Protein AF-A0A2W6A2C9-F1 (afdb_monomer_lite)

Secondary structure (DSSP, 8-state):
--------------HHHHHHS-TTS-EEEEE---GGGGSHHHHHHHHH-TTEEEEEPPTT-GGG-HHHHHHHHHIIIIITT---SSHHHHHHHHHHHHHHHHHS-------S-HHHHHHHHTT-

Foldseek 3Di:
DDDDDDDPPPPPDPPVVCVVDPVVAAAEAEDEPDVVCVDPVNVVVCVVPVSYHYHYDDPPVVVPDVVVVVVVCCCVPFVVPDDDPDPVRVVVSVVVVVVVCVVPPDDDDDPDDPVRVVCVVPPD

Sequence (124 aa):
MHATASASGVSKVPQGRDRATPKHLNIHGVAGNCATHKKQEVKDWLAKHPRFHLHFIPTSSSWLTLVERWFGAIAAERIRRGVFKNMNELERAIYAYIEHNEAYPKPFVRTKSANGIILKSCGT

Structure (mmCIF, N/CA/C/O backbone):
data_AF-A0A2W6A2C9-F1
#
_entry.id   AF-A0A2W6A2C9-F1
#
loop_
_atom_site.group_PDB
_atom_site.id
_atom_site.type_symbol
_atom_site.label_atom_id
_atom_site.label_alt_id
_atom_site.label_comp_id
_atom_site.label_asym_id
_atom_site.label_entity_id
_atom_site.label_seq_id
_atom_site.pdbx_PDB_ins_code
_atom_site.Cartn_x
_atom_site.Cartn_y
_atom_site.Cartn_z
_atom_site.occupancy
_atom_site.B_iso_or_equiv
_atom_site.auth_seq_id
_atom_site.auth_comp_id
_atom_site.auth_asym_id
_atom_site.auth_atom_id
_atom_site.pdbx_PDB_model_num
ATOM 1 N N . MET A 1 1 ? 11.003 33.753 2.284 1.00 31.42 1 MET A N 1
ATOM 2 C CA . MET A 1 1 ? 9.746 33.281 1.666 1.00 31.42 1 MET A CA 1
ATOM 3 C C . MET A 1 1 ? 9.452 31.900 2.230 1.00 31.42 1 MET A C 1
ATOM 5 O O . MET A 1 1 ? 10.162 30.957 1.917 1.00 31.42 1 MET A O 1
ATOM 9 N N . HIS A 1 2 ? 8.515 31.824 3.175 1.00 21.38 2 HIS A N 1
ATOM 10 C CA . HIS A 1 2 ? 8.092 30.584 3.826 1.00 21.38 2 HIS A CA 1
ATOM 11 C C . HIS A 1 2 ? 7.170 29.813 2.876 1.00 21.38 2 HIS A C 1
ATOM 13 O O . HIS A 1 2 ? 6.124 30.333 2.502 1.00 21.38 2 HIS A O 1
ATOM 19 N N . ALA A 1 3 ? 7.536 28.587 2.507 1.00 21.09 3 ALA A N 1
ATOM 20 C CA . ALA A 1 3 ? 6.625 27.654 1.855 1.00 21.09 3 ALA A CA 1
ATOM 21 C C . ALA A 1 3 ? 6.142 26.644 2.902 1.00 21.09 3 ALA A C 1
ATOM 23 O O . ALA A 1 3 ? 6.859 25.724 3.294 1.00 21.09 3 ALA A O 1
ATOM 24 N N . THR A 1 4 ? 4.930 26.863 3.398 1.00 24.00 4 THR A N 1
ATOM 25 C CA . THR A 1 4 ? 4.162 25.921 4.210 1.0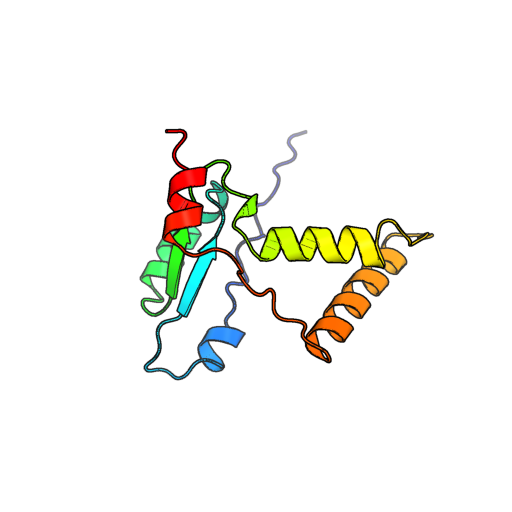0 24.00 4 THR A CA 1
ATOM 26 C C . THR A 1 4 ? 3.628 24.811 3.304 1.00 24.00 4 THR A C 1
ATOM 28 O O . THR A 1 4 ? 2.786 25.043 2.441 1.00 24.00 4 THR A O 1
ATOM 31 N N . ALA A 1 5 ? 4.113 23.583 3.486 1.00 26.69 5 ALA A N 1
ATOM 32 C CA . ALA A 1 5 ? 3.526 22.415 2.840 1.00 26.69 5 ALA A CA 1
ATOM 33 C C . ALA A 1 5 ? 2.200 22.062 3.540 1.00 26.69 5 ALA A C 1
ATOM 35 O O . ALA A 1 5 ? 2.187 21.600 4.681 1.00 26.69 5 ALA A O 1
ATOM 36 N N . SER A 1 6 ? 1.082 22.316 2.857 1.00 24.34 6 SER A N 1
ATOM 37 C CA . SER A 1 6 ? -0.269 21.952 3.291 1.00 24.34 6 SER A CA 1
ATOM 38 C C . SER A 1 6 ? -0.448 20.429 3.285 1.00 24.34 6 SER A C 1
ATOM 40 O O . SER A 1 6 ? -0.258 19.761 2.269 1.00 24.34 6 SER A O 1
ATOM 42 N N . ALA A 1 7 ? -0.811 19.872 4.440 1.00 29.86 7 ALA A N 1
ATOM 43 C CA . ALA A 1 7 ? -1.116 18.461 4.629 1.00 29.86 7 ALA A CA 1
ATOM 44 C C . ALA A 1 7 ? -2.561 18.154 4.186 1.00 29.86 7 ALA A C 1
ATOM 46 O O . ALA A 1 7 ? -3.464 18.082 5.011 1.00 29.86 7 ALA A O 1
ATOM 47 N N . SER A 1 8 ? -2.793 17.941 2.889 1.00 27.52 8 SER A N 1
ATOM 48 C CA . SER A 1 8 ? -4.118 17.597 2.331 1.00 27.52 8 SER A CA 1
ATOM 49 C C . SER A 1 8 ? -4.304 16.105 1.987 1.00 27.52 8 SER A C 1
ATOM 51 O O . SER A 1 8 ? -5.229 15.731 1.273 1.00 27.52 8 SER A O 1
ATOM 53 N N . GLY A 1 9 ? -3.462 15.211 2.516 1.00 29.25 9 GLY A N 1
ATOM 54 C CA . GLY A 1 9 ? -3.439 13.792 2.119 1.00 29.25 9 GLY A CA 1
ATOM 55 C C . GLY A 1 9 ? -4.374 12.817 2.857 1.00 29.25 9 GLY A C 1
ATOM 56 O O . GLY A 1 9 ? -4.377 11.640 2.514 1.00 29.25 9 GLY A O 1
ATOM 57 N N . VAL A 1 10 ? -5.150 13.230 3.868 1.00 35.06 10 VAL A N 1
ATOM 58 C CA . VAL A 1 10 ? -5.872 12.284 4.768 1.00 35.06 10 VAL A CA 1
ATOM 59 C C . VAL A 1 10 ? -7.351 12.058 4.377 1.00 35.06 10 VAL A C 1
ATOM 61 O O . VAL A 1 10 ? -8.121 11.475 5.129 1.00 35.06 10 VAL A O 1
ATOM 64 N N . SER A 1 11 ? -7.800 12.482 3.189 1.00 30.69 11 SER A N 1
ATOM 65 C CA . SER A 1 11 ? -9.248 12.546 2.884 1.00 30.69 11 SER A CA 1
ATOM 66 C C . SER A 1 11 ? -9.890 11.292 2.252 1.00 30.69 11 SER A C 1
ATOM 68 O O . SER A 1 11 ? -11.083 11.301 1.964 1.00 30.69 11 SER A O 1
ATOM 70 N N . LYS A 1 12 ? -9.185 10.171 2.050 1.00 40.88 12 LYS A N 1
ATOM 71 C CA . LYS A 1 12 ? -9.817 8.956 1.484 1.00 40.88 12 LYS A CA 1
ATOM 72 C C . LYS A 1 12 ? -9.454 7.686 2.246 1.00 40.88 12 LYS A C 1
ATOM 74 O O . LYS A 1 12 ? -8.699 6.843 1.776 1.00 40.88 12 LYS A O 1
ATOM 79 N N . VAL A 1 13 ? -10.047 7.525 3.425 1.00 47.88 13 VAL A N 1
ATOM 80 C CA . VAL A 1 13 ? -10.225 6.196 4.031 1.00 47.88 13 VAL A CA 1
ATOM 81 C C . VAL A 1 13 ? -11.195 5.395 3.135 1.00 47.88 13 VAL A C 1
ATOM 83 O O . VAL A 1 13 ? -12.098 6.013 2.565 1.00 47.88 13 VAL A O 1
ATOM 86 N N . PRO A 1 14 ? -11.030 4.073 2.905 1.00 53.97 14 PRO A N 1
ATOM 87 C CA . PRO A 1 14 ? -11.712 3.381 1.808 1.00 53.97 14 PRO A CA 1
ATOM 88 C C . PRO A 1 14 ? -13.199 3.139 2.111 1.00 53.97 14 PRO A C 1
ATOM 90 O O . PRO A 1 14 ? -13.608 2.042 2.485 1.00 53.97 14 PRO A O 1
ATOM 93 N N . GLN A 1 15 ? -14.020 4.161 1.880 1.00 51.47 15 GLN A N 1
ATOM 94 C CA . GLN A 1 15 ? -15.485 4.134 1.980 1.00 51.47 15 GLN A CA 1
ATOM 9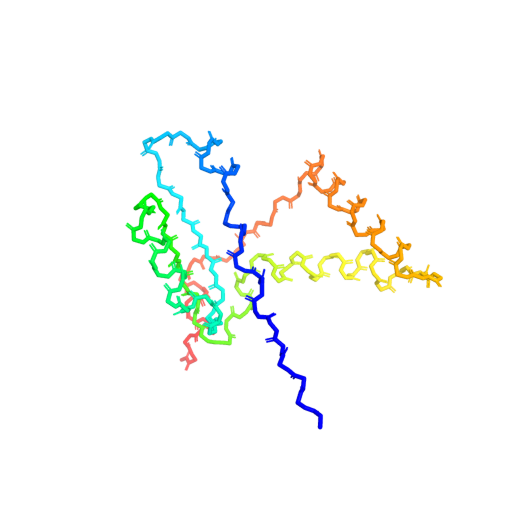5 C C . GLN A 1 15 ? -16.105 3.017 1.118 1.00 51.47 15 GLN A C 1
ATOM 97 O O . GLN A 1 15 ? -17.131 2.443 1.477 1.00 51.47 15 GLN A O 1
ATOM 102 N N . GLY A 1 16 ? -15.456 2.660 0.003 1.00 60.59 16 GLY A N 1
ATOM 103 C CA . GLY A 1 16 ? -15.880 1.558 -0.863 1.00 60.59 16 GLY A CA 1
ATOM 104 C C . GLY A 1 16 ? -15.796 0.179 -0.198 1.00 60.59 16 GLY A C 1
ATOM 105 O O . GLY A 1 16 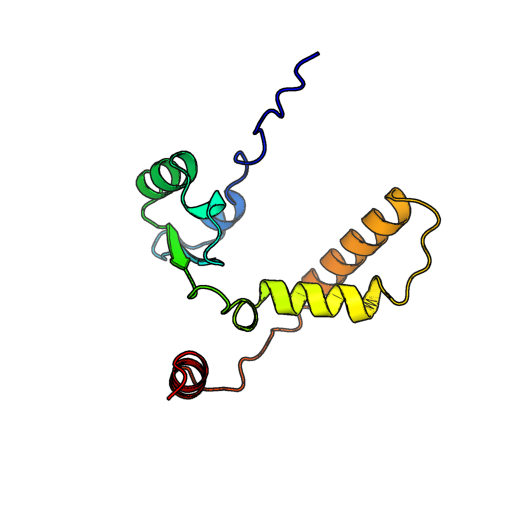? -16.666 -0.657 -0.427 1.00 60.59 16 GLY A O 1
ATOM 106 N N . ARG A 1 17 ? -14.806 -0.058 0.678 1.00 66.94 17 ARG A N 1
ATOM 107 C CA . ARG A 1 17 ? -14.644 -1.361 1.351 1.00 66.94 17 ARG A CA 1
ATOM 108 C C . ARG A 1 17 ? -15.645 -1.584 2.476 1.00 66.94 17 ARG A C 1
ATOM 110 O O . ARG A 1 17 ? -16.061 -2.720 2.682 1.00 66.94 17 ARG A O 1
ATOM 117 N N . ASP A 1 18 ? -16.063 -0.523 3.161 1.00 76.44 18 ASP A N 1
ATOM 118 C CA . ASP A 1 18 ? -17.094 -0.620 4.200 1.00 76.44 18 ASP A CA 1
ATOM 119 C C . ASP A 1 18 ? -18.432 -1.104 3.620 1.00 76.44 18 ASP A C 1
ATOM 121 O O . ASP A 1 18 ? -19.078 -1.989 4.179 1.00 76.44 18 ASP A O 1
ATOM 125 N N . ARG A 1 19 ? -18.804 -0.580 2.442 1.00 80.19 19 ARG A N 1
ATOM 126 C CA . ARG A 1 19 ? -20.030 -0.964 1.723 1.00 80.19 19 ARG A CA 1
ATOM 127 C C . ARG A 1 19 ? -19.967 -2.375 1.141 1.00 80.19 19 ARG A C 1
ATOM 129 O O . ARG A 1 19 ? -20.982 -3.061 1.124 1.00 80.19 19 ARG A O 1
ATOM 136 N N . ALA A 1 20 ? -18.793 -2.799 0.673 1.00 82.75 20 ALA A N 1
ATOM 137 C CA . ALA A 1 20 ? -18.587 -4.126 0.095 1.00 82.75 20 ALA A CA 1
ATOM 138 C C . ALA A 1 20 ? -18.464 -5.244 1.151 1.00 82.75 20 ALA A C 1
ATOM 140 O O . ALA A 1 20 ? -18.559 -6.419 0.807 1.00 82.75 20 ALA A O 1
ATOM 141 N N . THR A 1 21 ? -18.256 -4.900 2.428 1.00 85.44 21 THR A N 1
ATOM 142 C CA . THR A 1 21 ? -18.098 -5.879 3.513 1.00 85.44 21 THR A CA 1
ATOM 143 C C . THR A 1 21 ? -19.420 -6.059 4.269 1.00 85.44 21 THR A C 1
ATOM 145 O O . THR A 1 21 ? -19.930 -5.074 4.816 1.00 85.44 21 THR A O 1
ATOM 148 N N . PRO A 1 22 ? -19.961 -7.291 4.391 1.00 91.88 22 PRO A N 1
ATOM 149 C CA . PRO A 1 22 ? -21.166 -7.564 5.175 1.00 91.88 22 PRO A CA 1
ATOM 150 C C . PRO A 1 22 ? -21.147 -6.886 6.551 1.00 91.88 22 PRO A C 1
ATOM 152 O O . PRO A 1 22 ? -20.150 -6.968 7.266 1.00 91.88 22 PRO A O 1
ATOM 155 N N . LYS A 1 23 ? -22.248 -6.221 6.936 1.00 88.75 23 LYS A N 1
ATOM 156 C CA . LYS A 1 23 ? -22.302 -5.332 8.119 1.00 88.75 23 LYS A CA 1
ATOM 157 C C . LYS A 1 23 ? -21.915 -5.996 9.445 1.00 88.75 23 LYS A C 1
ATOM 159 O O . LYS A 1 23 ? -21.454 -5.308 10.346 1.00 88.75 23 LYS A O 1
ATOM 164 N N . HIS A 1 24 ? -22.097 -7.310 9.553 1.00 89.38 24 HIS A N 1
ATOM 165 C CA . HIS A 1 24 ? -21.766 -8.090 10.745 1.00 89.38 24 HIS A CA 1
ATOM 166 C C . HIS A 1 24 ? -20.272 -8.447 10.853 1.00 89.38 24 HIS A C 1
ATOM 168 O O . HIS A 1 24 ? -19.852 -8.977 11.875 1.00 89.38 24 HIS A O 1
ATOM 174 N N . LEU A 1 25 ? -19.471 -8.187 9.812 1.00 91.44 25 LEU A N 1
ATOM 175 C CA . LEU A 1 25 ? -18.036 -8.457 9.808 1.00 91.44 25 LEU A CA 1
ATOM 176 C C . LEU A 1 25 ? -17.231 -7.205 10.160 1.00 91.44 25 LEU A C 1
ATOM 178 O O . LEU A 1 25 ? -17.542 -6.088 9.721 1.00 91.44 25 LEU A O 1
ATOM 182 N N . ASN A 1 26 ? -16.150 -7.445 10.899 1.00 91.75 26 ASN A N 1
ATOM 183 C CA . ASN A 1 26 ? -15.107 -6.472 11.184 1.00 91.75 26 ASN A CA 1
ATOM 184 C C . ASN A 1 26 ? -14.087 -6.417 10.040 1.00 91.75 26 ASN A C 1
ATOM 186 O O . ASN A 1 26 ? -13.795 -7.419 9.385 1.00 91.75 26 ASN A O 1
ATOM 190 N N . ILE A 1 27 ? -13.516 -5.237 9.823 1.00 91.38 27 ILE A N 1
ATOM 191 C CA . ILE A 1 27 ? -12.499 -4.961 8.812 1.00 91.38 27 ILE A CA 1
ATOM 192 C C . ILE A 1 27 ? -11.164 -4.769 9.527 1.00 91.38 27 ILE A C 1
ATOM 194 O O . ILE A 1 27 ? -10.960 -3.799 10.255 1.00 91.38 27 ILE A O 1
ATOM 198 N N . HIS A 1 28 ? -10.230 -5.687 9.291 1.00 90.00 28 HIS A N 1
ATOM 199 C CA . HIS A 1 28 ? -8.895 -5.641 9.879 1.00 90.00 28 HIS A CA 1
ATOM 200 C C . HIS A 1 28 ? -7.866 -5.187 8.841 1.00 90.00 28 HIS A C 1
ATOM 202 O O . HIS A 1 28 ? -7.625 -5.868 7.844 1.00 90.00 28 HIS A O 1
ATOM 208 N N . GLY A 1 29 ? -7.249 -4.031 9.078 1.00 87.31 29 GLY A N 1
ATOM 209 C CA . GLY A 1 29 ? -6.105 -3.543 8.315 1.00 87.31 29 GLY A CA 1
ATOM 210 C C . GLY A 1 29 ? -4.799 -3.893 9.021 1.00 87.31 29 GLY A C 1
ATOM 211 O O . GLY A 1 29 ? -4.709 -3.785 10.239 1.00 87.31 29 GLY A O 1
ATOM 212 N N . VAL A 1 30 ? -3.771 -4.272 8.263 1.00 83.56 30 VAL A N 1
ATOM 213 C CA . VAL A 1 30 ? -2.397 -4.399 8.767 1.00 83.56 30 VAL A CA 1
ATOM 214 C C . VAL A 1 30 ? -1.556 -3.305 8.122 1.00 83.56 30 VAL A C 1
ATOM 216 O O . VAL A 1 30 ? -1.541 -3.188 6.897 1.00 83.56 30 VAL A O 1
ATOM 219 N N . ALA A 1 31 ? -0.871 -2.501 8.930 1.00 82.06 31 ALA A N 1
ATOM 220 C CA . ALA A 1 31 ? -0.087 -1.362 8.468 1.00 82.06 31 ALA A CA 1
ATOM 221 C C . ALA A 1 31 ? 1.310 -1.323 9.096 1.00 82.06 31 ALA A C 1
ATOM 223 O O . ALA A 1 31 ? 1.545 -1.820 10.197 1.00 82.06 31 ALA A O 1
ATOM 224 N N . GLY A 1 32 ? 2.246 -0.685 8.393 1.00 81.19 32 GLY A N 1
ATOM 225 C CA . GLY A 1 32 ? 3.565 -0.371 8.935 1.00 81.19 32 GLY A CA 1
ATOM 226 C C . GLY A 1 32 ? 3.485 0.595 10.120 1.00 81.19 32 GLY A C 1
ATOM 227 O O . GLY A 1 32 ? 2.570 1.420 10.205 1.00 81.19 32 GLY A O 1
ATOM 228 N N . ASN A 1 33 ? 4.475 0.533 11.011 1.00 80.06 33 ASN A N 1
ATOM 229 C CA . ASN A 1 33 ? 4.620 1.434 12.158 1.00 80.06 33 ASN A CA 1
ATOM 230 C C . ASN A 1 33 ? 5.122 2.836 11.742 1.00 80.06 33 ASN A C 1
ATOM 232 O O . ASN A 1 33 ? 6.153 3.307 12.214 1.00 80.06 33 ASN A O 1
ATOM 236 N N . CYS A 1 34 ? 4.416 3.491 10.816 1.00 78.31 34 CYS A N 1
ATOM 237 C CA . CYS A 1 34 ? 4.718 4.846 10.357 1.00 78.31 34 CYS A CA 1
ATOM 238 C C . CYS A 1 34 ? 3.965 5.885 11.200 1.00 78.31 34 CYS A C 1
ATOM 240 O O . CYS A 1 34 ? 2.785 5.706 11.511 1.00 78.31 34 CYS A O 1
ATOM 242 N N . ALA A 1 35 ? 4.622 7.002 11.532 1.00 78.44 35 ALA A N 1
ATOM 243 C CA . ALA A 1 35 ? 4.031 8.083 12.324 1.00 78.44 35 ALA A CA 1
ATOM 244 C C . ALA A 1 35 ? 2.756 8.670 11.689 1.00 78.44 35 ALA A C 1
ATOM 246 O O . ALA A 1 35 ? 1.847 9.096 12.399 1.00 78.44 35 ALA A O 1
ATOM 247 N N . THR A 1 36 ? 2.647 8.635 10.357 1.00 80.00 36 THR A N 1
ATOM 248 C CA . THR A 1 36 ? 1.463 9.099 9.618 1.00 80.00 36 THR A CA 1
ATOM 249 C C . THR A 1 36 ? 0.196 8.327 9.978 1.00 80.00 36 THR A C 1
ATOM 251 O O . THR A 1 36 ? -0.881 8.915 9.993 1.00 80.00 36 THR A O 1
ATOM 254 N N . HIS A 1 37 ? 0.310 7.047 10.341 1.00 79.31 37 HIS A N 1
ATOM 255 C CA . HIS A 1 37 ? -0.829 6.219 10.741 1.00 79.31 37 HIS A CA 1
ATOM 256 C C . HIS A 1 37 ? -1.284 6.458 12.188 1.00 79.31 37 HIS A C 1
ATOM 258 O O . HIS A 1 37 ? -2.308 5.924 12.605 1.00 79.31 37 HIS A O 1
ATOM 264 N N . LYS A 1 38 ? -0.522 7.230 12.972 1.00 80.69 38 LYS A N 1
ATOM 265 C CA . LYS A 1 38 ? -0.799 7.506 14.391 1.00 80.69 38 LYS A CA 1
ATOM 266 C C . LYS A 1 38 ? -1.259 8.937 14.648 1.00 80.69 38 LYS A C 1
ATOM 268 O O . LYS A 1 38 ? -1.414 9.322 15.810 1.00 80.69 38 LYS A O 1
ATOM 273 N N . LYS A 1 39 ? -1.446 9.727 13.589 1.00 88.44 39 LYS A N 1
ATOM 274 C CA . LYS A 1 39 ? -1.939 11.097 13.705 1.00 88.44 39 LYS A CA 1
ATOM 275 C C . LYS A 1 39 ? -3.352 11.127 14.288 1.00 88.44 39 LYS A C 1
ATOM 277 O O . LYS A 1 39 ? -4.094 10.146 14.188 1.00 88.44 39 LYS A O 1
ATOM 282 N N . GLN A 1 40 ? -3.707 12.248 14.907 1.00 88.50 40 GLN A N 1
ATOM 283 C CA . GLN A 1 40 ? -4.973 12.382 15.620 1.00 88.50 40 GLN A CA 1
ATOM 284 C C . GLN A 1 40 ? -6.172 12.192 14.688 1.00 88.50 40 GLN A C 1
ATOM 286 O O . GLN A 1 40 ? -7.114 11.501 15.054 1.00 88.50 40 GLN A O 1
ATOM 291 N N . GLU A 1 41 ? -6.083 12.661 13.444 1.00 89.50 41 GLU A N 1
ATOM 292 C CA . GLU A 1 41 ? -7.152 12.517 12.455 1.00 89.50 41 GLU A CA 1
ATOM 293 C C . GLU A 1 41 ? -7.473 11.042 12.165 1.00 89.50 41 GLU A C 1
ATOM 295 O O . GLU A 1 41 ? -8.633 10.674 11.983 1.00 89.50 41 GLU A O 1
ATOM 300 N N . VAL A 1 42 ? -6.453 10.173 12.166 1.00 87.06 42 VAL A N 1
ATOM 301 C CA . VAL A 1 42 ? -6.631 8.725 11.977 1.00 87.06 42 VAL A CA 1
ATOM 302 C C . VAL A 1 42 ? -7.296 8.102 13.203 1.00 87.06 42 VAL A C 1
ATOM 304 O O . VAL A 1 42 ? -8.200 7.279 13.059 1.00 87.06 42 VAL A O 1
ATOM 307 N N . LYS A 1 43 ? -6.883 8.507 14.410 1.00 87.94 43 LYS A N 1
ATOM 308 C CA . LYS A 1 43 ? -7.482 8.029 15.666 1.00 87.94 43 LYS A CA 1
ATOM 309 C C . LYS A 1 43 ? -8.952 8.432 15.772 1.00 87.94 43 LYS A C 1
ATOM 311 O O . LYS A 1 43 ? -9.791 7.583 16.059 1.00 87.94 43 LYS A O 1
ATOM 316 N N . ASP A 1 44 ? -9.261 9.691 15.478 1.00 92.31 44 ASP A N 1
ATOM 317 C CA . ASP A 1 44 ? -10.623 10.226 15.509 1.00 92.31 44 ASP A CA 1
ATOM 318 C C . ASP A 1 44 ? -11.515 9.530 14.479 1.00 92.31 44 ASP A C 1
ATOM 320 O O . ASP A 1 44 ? -12.688 9.252 14.741 1.00 92.31 44 ASP A O 1
ATOM 324 N N . TRP A 1 45 ? -10.964 9.213 13.303 1.00 92.06 45 TRP A N 1
ATOM 325 C CA . TRP A 1 45 ? -11.685 8.447 12.297 1.00 92.06 45 TRP A CA 1
ATOM 326 C C . TRP A 1 45 ? -11.974 7.018 12.771 1.00 92.06 45 TRP A C 1
ATOM 328 O O . TRP A 1 45 ? -13.120 6.584 12.677 1.00 92.06 45 TRP A O 1
ATOM 338 N N . LEU A 1 46 ? -10.988 6.308 13.329 1.00 91.50 46 LEU A N 1
ATOM 339 C CA . LEU A 1 46 ? -11.178 4.946 13.849 1.00 91.50 46 LEU A CA 1
ATOM 340 C C . LEU A 1 46 ? -12.194 4.905 14.999 1.00 91.50 46 LEU A C 1
ATOM 342 O O . LEU A 1 46 ? -13.028 4.005 15.038 1.00 91.50 46 LEU A O 1
ATOM 346 N N . ALA A 1 47 ? -12.196 5.912 15.878 1.00 91.06 47 ALA A N 1
ATOM 347 C CA . ALA A 1 47 ? -13.187 6.029 16.949 1.00 91.06 47 ALA A CA 1
ATOM 348 C C . ALA A 1 47 ? -14.627 6.148 16.412 1.00 91.06 47 ALA A C 1
ATOM 350 O O . ALA A 1 47 ? -15.559 5.607 17.003 1.00 91.06 47 ALA A O 1
ATOM 351 N N . LYS A 1 48 ? -14.811 6.811 15.263 1.00 92.94 48 LYS A N 1
ATOM 352 C CA . LYS A 1 48 ? -16.111 6.928 14.579 1.00 92.94 48 LYS A CA 1
ATOM 353 C C . LYS A 1 48 ? -16.493 5.680 13.771 1.00 92.94 48 LYS A C 1
ATOM 355 O O . LYS A 1 48 ? -17.644 5.565 13.362 1.00 92.94 48 LYS A O 1
ATOM 360 N N . HIS A 1 49 ? -15.558 4.758 13.533 1.00 90.81 49 HIS A N 1
ATOM 361 C CA . HIS A 1 49 ? -15.747 3.583 12.677 1.00 90.81 49 HIS A CA 1
ATOM 362 C C . HIS A 1 49 ? -15.313 2.301 13.408 1.00 90.81 49 HIS A C 1
ATOM 364 O O . HIS A 1 49 ? -14.309 1.691 13.040 1.00 90.81 49 HIS A O 1
ATOM 370 N N . PRO A 1 50 ? -16.082 1.837 14.414 1.00 91.94 50 PRO A N 1
ATOM 371 C CA . PRO A 1 50 ? -15.667 0.754 15.312 1.00 91.94 50 PRO A CA 1
ATOM 372 C C . PRO A 1 50 ? -15.473 -0.606 14.625 1.00 91.94 50 PRO A C 1
ATOM 374 O O . PRO A 1 50 ? -14.812 -1.477 15.178 1.00 91.94 50 PRO A O 1
ATOM 377 N N . ARG A 1 51 ? -16.012 -0.788 13.410 1.00 93.31 51 ARG A N 1
ATOM 378 C CA . ARG A 1 51 ? -15.783 -1.982 12.577 1.00 93.31 51 ARG A CA 1
ATOM 379 C C . ARG A 1 51 ? -14.357 -2.061 12.028 1.00 93.31 51 ARG A C 1
ATOM 381 O O . ARG A 1 51 ? -13.967 -3.115 11.538 1.00 93.31 51 ARG A O 1
ATOM 388 N N . PHE A 1 52 ? -13.603 -0.961 12.034 1.00 92.31 52 PHE A N 1
ATOM 389 C CA . PHE A 1 52 ? -12.251 -0.903 11.491 1.00 92.31 52 PHE A CA 1
ATOM 390 C C . PHE A 1 52 ? -11.214 -1.057 12.601 1.00 92.31 52 PHE A C 1
ATOM 392 O O . PHE A 1 52 ? -11.104 -0.221 13.494 1.00 92.31 52 PHE A O 1
ATOM 399 N N . HIS A 1 53 ? -10.387 -2.092 12.491 1.00 89.94 53 HIS A N 1
ATOM 400 C CA . HIS A 1 53 ? -9.272 -2.337 13.399 1.00 89.94 53 HIS A CA 1
ATOM 401 C C . HIS A 1 53 ? -7.960 -2.267 12.628 1.00 89.94 53 HIS A C 1
ATOM 403 O O . HIS A 1 53 ? -7.762 -3.007 11.663 1.00 89.94 53 HIS A O 1
ATOM 409 N N . LEU A 1 54 ? -7.052 -1.394 13.057 1.00 88.75 54 LEU A N 1
ATOM 410 C CA . LEU A 1 54 ? -5.740 -1.239 12.441 1.00 88.75 54 LEU A CA 1
ATOM 411 C C . LEU A 1 54 ? -4.664 -1.873 13.325 1.00 88.75 54 LEU A C 1
ATOM 413 O O . LEU A 1 54 ? -4.445 -1.445 14.455 1.00 88.75 54 LEU A O 1
ATOM 417 N N . HIS A 1 55 ? -3.988 -2.884 12.790 1.00 86.38 55 HIS A N 1
ATOM 418 C CA . HIS A 1 55 ? -2.895 -3.600 13.439 1.00 86.38 55 HIS A CA 1
ATOM 419 C C . HIS A 1 55 ? -1.558 -3.119 12.890 1.00 86.38 55 HIS A C 1
ATOM 421 O O . HIS A 1 55 ? -1.370 -3.057 11.673 1.00 86.38 55 HIS A O 1
ATOM 427 N N . PHE A 1 56 ? -0.614 -2.815 13.774 1.00 83.31 56 PHE A N 1
ATOM 428 C CA . PHE A 1 56 ? 0.710 -2.344 13.382 1.00 83.31 56 PHE A CA 1
ATOM 429 C C . PHE A 1 56 ? 1.748 -3.451 13.506 1.00 83.31 56 PHE A C 1
ATOM 431 O O . PHE A 1 56 ? 1.883 -4.064 14.562 1.00 83.31 56 PHE A O 1
ATOM 438 N N . ILE A 1 57 ? 2.505 -3.684 12.436 1.00 80.94 57 ILE A N 1
ATOM 439 C CA . ILE A 1 57 ? 3.691 -4.544 12.508 1.00 80.94 57 ILE A CA 1
ATOM 440 C C . ILE A 1 57 ? 4.832 -3.832 13.260 1.00 80.94 57 ILE A C 1
ATOM 442 O O . ILE A 1 57 ? 4.890 -2.600 13.219 1.00 80.94 57 ILE A O 1
ATOM 446 N N . PRO A 1 58 ? 5.754 -4.559 13.923 1.00 79.25 58 PRO A N 1
ATOM 447 C CA . PRO A 1 58 ? 6.878 -3.945 14.627 1.00 79.25 58 PRO A CA 1
ATOM 448 C C . PRO A 1 58 ? 7.754 -3.075 13.716 1.00 79.25 58 PRO A C 1
ATOM 450 O O . PRO A 1 58 ? 7.800 -3.253 12.493 1.00 79.25 58 PRO A O 1
ATOM 453 N N . THR A 1 59 ? 8.485 -2.135 14.320 1.00 75.81 59 THR A N 1
ATOM 454 C CA . THR A 1 59 ? 9.479 -1.320 13.605 1.00 75.81 59 THR A CA 1
ATOM 455 C C . THR A 1 59 ? 10.462 -2.223 12.856 1.00 75.81 59 THR A C 1
ATOM 457 O O . THR A 1 59 ? 10.816 -3.298 13.335 1.00 75.81 59 THR A O 1
ATOM 460 N N . SER A 1 60 ? 10.861 -1.808 11.652 1.00 68.69 60 SER A N 1
ATOM 461 C CA . SER A 1 60 ? 11.774 -2.560 10.775 1.00 68.69 60 SER A CA 1
ATOM 462 C C . SER A 1 60 ? 11.259 -3.926 10.294 1.00 68.69 60 SER A C 1
ATOM 464 O O . SER A 1 60 ? 12.010 -4.689 9.695 1.00 68.69 60 SER A O 1
ATOM 466 N N . SER A 1 61 ? 9.970 -4.238 10.474 1.00 75.00 61 SER A N 1
ATOM 467 C CA . SER A 1 61 ? 9.355 -5.482 9.975 1.00 75.00 61 SER A CA 1
ATOM 468 C C . SER A 1 61 ? 8.664 -5.318 8.619 1.00 75.00 61 SER A C 1
ATOM 470 O O . SER A 1 61 ? 7.691 -6.002 8.316 1.00 75.00 61 SER A O 1
ATOM 472 N N . SER A 1 62 ? 9.151 -4.384 7.809 1.00 67.50 62 SER A N 1
ATOM 473 C CA . SER A 1 62 ? 8.570 -3.971 6.529 1.00 67.50 62 SER A CA 1
ATOM 474 C C . SER A 1 62 ? 8.358 -5.179 5.578 1.00 67.50 62 SER A C 1
ATOM 476 O O . SER A 1 62 ? 7.290 -5.359 4.988 1.00 67.50 62 SER A O 1
ATOM 478 N N . TRP A 1 63 ? 9.299 -6.133 5.615 1.00 69.38 63 TRP A N 1
ATOM 479 C CA . TRP A 1 63 ? 9.269 -7.435 4.932 1.00 69.38 63 TRP A CA 1
ATOM 480 C C . TRP A 1 63 ? 8.034 -8.311 5.218 1.00 69.38 63 TRP A C 1
ATOM 482 O O . TRP A 1 63 ? 7.772 -9.259 4.475 1.00 69.38 63 TRP A O 1
ATOM 492 N N . LEU A 1 64 ? 7.274 -8.026 6.280 1.00 69.81 64 LEU A N 1
ATOM 493 C CA . LEU A 1 64 ? 6.025 -8.718 6.602 1.00 69.81 64 LEU A CA 1
ATOM 494 C C . LEU A 1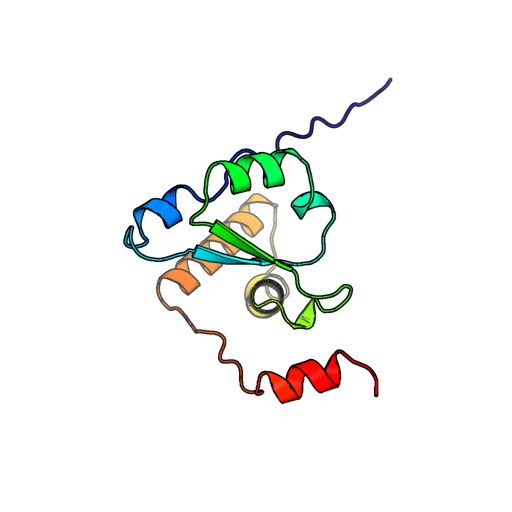 64 ? 4.803 -8.153 5.881 1.00 69.81 64 LEU A C 1
ATOM 496 O O . LEU A 1 64 ? 3.746 -8.792 5.902 1.00 69.81 64 LEU A O 1
ATOM 500 N N . THR A 1 65 ? 4.904 -6.980 5.256 1.00 74.31 65 THR A N 1
ATOM 501 C CA . THR A 1 65 ? 3.756 -6.372 4.584 1.00 74.31 65 THR A CA 1
ATOM 502 C C . THR A 1 65 ? 3.600 -6.910 3.161 1.00 74.31 65 THR A C 1
ATOM 504 O O . THR A 1 65 ? 4.520 -6.902 2.343 1.00 74.31 65 THR A O 1
ATOM 507 N N . LEU A 1 66 ? 2.387 -7.364 2.829 1.00 78.69 66 LEU A N 1
ATOM 508 C CA . LEU A 1 66 ? 2.051 -7.784 1.462 1.00 78.69 66 LEU A CA 1
ATOM 509 C C . LEU A 1 66 ? 2.141 -6.625 0.463 1.00 78.69 66 LEU A C 1
ATOM 511 O O . LEU A 1 66 ? 2.440 -6.844 -0.707 1.00 78.69 66 LEU A O 1
ATOM 515 N N . VAL A 1 67 ? 1.917 -5.398 0.936 1.00 81.62 67 VAL A N 1
ATOM 516 C CA . VAL A 1 67 ? 2.023 -4.178 0.130 1.00 81.62 67 VAL A CA 1
ATOM 517 C C . VAL A 1 67 ? 3.458 -3.970 -0.359 1.00 81.62 67 VAL A C 1
ATOM 519 O O . VAL A 1 67 ? 3.659 -3.697 -1.538 1.00 81.62 67 VAL A O 1
ATOM 522 N N . GLU A 1 68 ? 4.469 -4.178 0.488 1.00 82.38 68 GLU A N 1
ATOM 523 C CA . GLU A 1 68 ? 5.869 -4.098 0.048 1.00 82.38 68 GLU A CA 1
ATOM 524 C C . GLU A 1 68 ? 6.233 -5.197 -0.946 1.00 82.38 68 GLU A C 1
ATOM 526 O O . GLU A 1 68 ? 6.944 -4.940 -1.919 1.00 82.38 68 GLU A O 1
ATOM 531 N N . ARG A 1 69 ? 5.692 -6.407 -0.766 1.00 85.31 69 ARG A N 1
ATOM 532 C CA . ARG A 1 69 ? 5.869 -7.480 -1.752 1.00 85.31 69 ARG A CA 1
ATOM 533 C C . ARG A 1 69 ? 5.253 -7.116 -3.103 1.00 85.31 69 ARG A C 1
ATOM 535 O O . ARG A 1 69 ? 5.870 -7.372 -4.136 1.00 85.31 69 ARG A O 1
ATOM 542 N N . TRP A 1 70 ? 4.079 -6.489 -3.098 1.00 88.94 70 TRP A N 1
ATOM 543 C CA . TRP A 1 70 ? 3.434 -5.988 -4.309 1.00 88.94 70 TRP A CA 1
ATOM 544 C C . TRP A 1 70 ? 4.260 -4.883 -4.985 1.00 88.94 70 TRP A C 1
ATOM 546 O O . TRP A 1 70 ? 4.475 -4.947 -6.196 1.00 88.94 70 TRP A O 1
ATOM 556 N N . PHE A 1 71 ? 4.815 -3.938 -4.215 1.00 89.44 71 PHE A N 1
ATOM 557 C CA . PHE A 1 71 ? 5.736 -2.927 -4.751 1.00 89.44 71 PHE A CA 1
ATOM 558 C C . PHE A 1 71 ? 6.994 -3.549 -5.369 1.00 89.44 71 PHE A C 1
ATOM 560 O O . PHE A 1 71 ? 7.448 -3.109 -6.425 1.00 89.44 71 PHE A O 1
ATOM 567 N N . GLY A 1 72 ? 7.531 -4.607 -4.757 1.00 90.69 72 GLY A N 1
ATOM 568 C CA . GLY A 1 72 ? 8.625 -5.383 -5.336 1.00 90.69 72 GLY A CA 1
ATOM 569 C C . GLY A 1 72 ? 8.260 -6.013 -6.685 1.00 90.69 72 GLY A C 1
ATOM 570 O O . GLY A 1 72 ? 9.065 -5.954 -7.617 1.00 90.69 72 GLY A O 1
ATOM 571 N N . ALA A 1 73 ? 7.048 -6.564 -6.805 1.00 92.19 73 ALA A N 1
ATOM 572 C CA . ALA A 1 73 ? 6.559 -7.197 -8.030 1.00 92.19 73 ALA A CA 1
ATOM 573 C C . ALA A 1 73 ? 6.409 -6.187 -9.178 1.00 92.19 73 ALA A C 1
ATOM 575 O O . ALA A 1 73 ? 7.064 -6.344 -10.207 1.00 92.19 73 ALA A O 1
ATOM 576 N N . ILE A 1 74 ? 5.663 -5.091 -8.985 1.00 94.56 74 ILE A N 1
ATOM 577 C CA . ILE A 1 74 ? 5.505 -4.064 -10.032 1.00 94.56 74 ILE A CA 1
ATOM 578 C C . ILE A 1 74 ? 6.850 -3.435 -10.425 1.00 94.56 74 ILE A C 1
ATOM 580 O O . ILE A 1 74 ? 7.099 -3.170 -11.605 1.00 94.56 74 ILE A O 1
ATOM 584 N N . ALA A 1 75 ? 7.760 -3.252 -9.461 1.00 94.56 75 ALA A N 1
ATOM 585 C CA . ALA A 1 75 ? 9.095 -2.747 -9.742 1.00 94.56 75 ALA A CA 1
ATOM 586 C C . ALA A 1 75 ? 9.887 -3.697 -10.652 1.00 94.56 75 ALA A C 1
ATOM 588 O O . ALA A 1 75 ? 10.521 -3.245 -11.605 1.00 94.56 75 ALA A O 1
ATOM 589 N N . ALA A 1 76 ? 9.858 -5.001 -10.372 1.00 94.31 76 ALA A N 1
ATOM 590 C CA . ALA A 1 76 ? 10.592 -6.009 -11.132 1.00 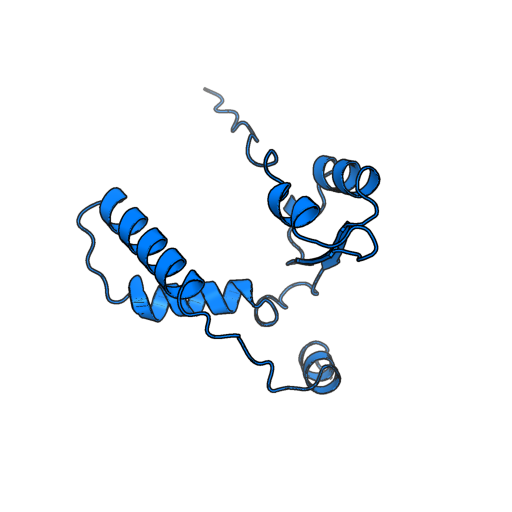94.31 76 ALA A CA 1
ATOM 591 C C . ALA A 1 76 ? 9.962 -6.324 -12.498 1.00 94.31 76 ALA A C 1
ATOM 593 O O . ALA A 1 76 ? 10.686 -6.527 -13.474 1.00 94.31 76 ALA A O 1
ATOM 594 N N . GLU A 1 77 ? 8.635 -6.374 -12.568 1.00 93.06 77 GLU A N 1
ATOM 595 C CA . GLU A 1 77 ? 7.897 -6.823 -13.749 1.00 93.06 77 GLU A CA 1
ATOM 596 C C . GLU A 1 77 ? 7.627 -5.688 -14.736 1.00 93.06 77 GLU A C 1
ATOM 598 O O . GLU A 1 77 ? 7.686 -5.913 -15.946 1.00 93.06 77 GLU A O 1
ATOM 603 N N . ARG A 1 78 ? 7.372 -4.468 -14.240 1.00 93.88 78 ARG A N 1
ATOM 604 C CA . ARG A 1 78 ? 6.964 -3.339 -15.084 1.00 93.88 78 ARG A CA 1
ATOM 605 C C . ARG A 1 78 ? 7.951 -2.181 -15.094 1.00 93.88 78 ARG A C 1
ATOM 607 O O . ARG A 1 78 ? 8.312 -1.724 -16.174 1.00 93.88 78 ARG A O 1
ATOM 614 N N . ILE A 1 79 ? 8.389 -1.701 -13.930 1.00 94.69 79 ILE A N 1
ATOM 615 C CA . ILE A 1 79 ? 9.130 -0.429 -13.850 1.00 94.69 79 ILE A CA 1
ATOM 616 C C . ILE A 1 79 ? 10.580 -0.593 -14.315 1.00 94.69 79 ILE A C 1
ATOM 618 O O . ILE A 1 79 ? 11.010 0.116 -15.214 1.00 94.69 79 ILE A O 1
ATOM 622 N N . ARG A 1 80 ? 11.334 -1.553 -13.764 1.00 94.50 80 ARG A N 1
ATOM 623 C CA . ARG A 1 80 ? 12.762 -1.747 -14.099 1.00 94.50 80 ARG A CA 1
ATOM 624 C C . ARG A 1 80 ? 13.004 -2.270 -15.515 1.00 94.50 80 ARG A C 1
ATOM 626 O O . ARG A 1 80 ? 14.118 -2.176 -16.010 1.00 94.50 80 ARG A O 1
ATOM 633 N N . ARG A 1 81 ? 11.979 -2.854 -16.139 1.00 92.38 81 ARG A N 1
ATOM 634 C CA . ARG A 1 81 ? 12.024 -3.373 -17.516 1.00 92.38 81 ARG A CA 1
ATOM 635 C C . ARG A 1 81 ? 11.470 -2.381 -18.539 1.00 92.38 81 ARG A C 1
ATOM 637 O O . ARG A 1 81 ? 11.582 -2.625 -19.734 1.00 92.38 81 ARG A O 1
ATOM 644 N N . GLY A 1 82 ? 10.825 -1.310 -18.078 1.00 90.56 82 GLY A N 1
ATOM 645 C CA . GLY A 1 82 ? 10.221 -0.299 -18.931 1.00 90.56 82 GLY A CA 1
ATOM 646 C C . GLY A 1 82 ? 11.185 0.842 -19.230 1.00 90.56 82 GLY A C 1
ATOM 647 O O . GLY A 1 82 ? 12.015 1.209 -18.402 1.00 90.56 82 GLY A O 1
ATOM 648 N N . VAL A 1 83 ? 11.033 1.435 -20.409 1.00 93.62 83 VAL A N 1
ATOM 649 C CA . VAL A 1 83 ? 11.616 2.734 -20.752 1.00 93.62 83 VAL A CA 1
ATOM 650 C C . VAL A 1 83 ? 10.447 3.686 -20.950 1.00 93.62 83 VAL A C 1
ATOM 652 O O . VAL A 1 83 ? 9.562 3.400 -21.752 1.00 93.62 83 VAL A O 1
ATOM 655 N N . PHE A 1 84 ? 10.425 4.788 -20.204 1.00 96.06 84 PHE A N 1
ATOM 656 C CA . PHE A 1 84 ? 9.323 5.749 -20.209 1.00 96.06 84 PHE A CA 1
ATOM 657 C C . PHE A 1 84 ? 9.846 7.111 -20.651 1.00 96.06 84 PHE A C 1
ATOM 659 O O . PHE A 1 84 ? 10.845 7.599 -20.122 1.00 96.06 84 PHE A O 1
ATOM 666 N N . LYS A 1 85 ? 9.171 7.738 -21.612 1.00 95.81 85 LYS A N 1
ATOM 667 C CA . LYS A 1 85 ? 9.561 9.042 -22.167 1.00 95.81 85 LYS A CA 1
ATOM 668 C C . LYS A 1 85 ? 9.109 10.208 -21.289 1.00 95.81 85 LYS A C 1
ATOM 670 O O . LYS A 1 85 ? 9.633 11.308 -21.417 1.00 95.81 85 LYS A O 1
ATOM 675 N N . ASN A 1 86 ? 8.102 9.992 -20.442 1.00 95.94 86 ASN A N 1
ATOM 676 C CA . ASN A 1 86 ? 7.559 10.987 -19.520 1.00 95.94 86 ASN A CA 1
ATOM 677 C C . ASN A 1 86 ? 6.755 10.330 -18.385 1.00 95.94 86 ASN A C 1
ATOM 679 O O . ASN A 1 86 ? 6.467 9.131 -18.410 1.00 95.94 86 ASN A O 1
ATOM 683 N N . MET A 1 87 ? 6.358 11.148 -17.407 1.00 96.50 87 MET A N 1
ATOM 684 C CA . MET A 1 87 ? 5.590 10.708 -16.238 1.00 96.50 87 MET A CA 1
ATOM 685 C C . MET A 1 87 ? 4.233 10.096 -16.597 1.00 96.50 87 MET A C 1
ATOM 687 O O . MET A 1 87 ? 3.861 9.085 -16.012 1.00 96.50 87 MET A O 1
ATOM 691 N N . ASN A 1 88 ? 3.528 10.637 -17.596 1.00 96.94 88 ASN A N 1
ATOM 692 C CA . ASN A 1 88 ? 2.214 10.121 -17.996 1.00 96.94 88 ASN A CA 1
ATOM 693 C C . ASN A 1 88 ? 2.309 8.691 -18.549 1.00 96.94 88 ASN A C 1
ATOM 695 O O . ASN A 1 88 ? 1.388 7.892 -18.401 1.00 96.94 88 ASN A O 1
ATOM 699 N N . GLU A 1 89 ? 3.414 8.356 -19.218 1.00 96.69 89 GLU A N 1
ATOM 700 C CA . GLU A 1 89 ? 3.655 7.000 -19.709 1.00 96.69 89 GLU A CA 1
ATOM 701 C C . GLU A 1 89 ? 3.924 6.013 -18.568 1.00 96.69 89 GLU A C 1
ATOM 703 O O . GLU A 1 89 ? 3.378 4.908 -18.577 1.00 96.69 89 GLU A O 1
ATOM 708 N N . LEU A 1 90 ? 4.700 6.428 -17.562 1.00 96.31 90 LEU A N 1
ATOM 709 C CA . LEU A 1 90 ? 4.915 5.641 -16.348 1.00 96.31 90 LEU A CA 1
ATOM 710 C C . LEU A 1 90 ? 3.602 5.430 -15.580 1.00 96.31 90 LEU A C 1
ATOM 712 O O . LEU A 1 90 ? 3.299 4.313 -15.169 1.00 96.31 90 LEU A O 1
ATOM 716 N N . GLU A 1 91 ? 2.799 6.479 -15.423 1.00 96.56 91 GLU A N 1
ATOM 717 C CA . GLU A 1 91 ? 1.510 6.415 -14.735 1.00 96.56 91 GLU A CA 1
ATOM 718 C C . GLU A 1 91 ? 0.546 5.446 -15.434 1.00 96.56 91 GLU A C 1
ATOM 720 O O . GLU A 1 91 ? 0.022 4.531 -14.795 1.00 96.56 91 GLU A O 1
ATOM 725 N N . ARG A 1 92 ? 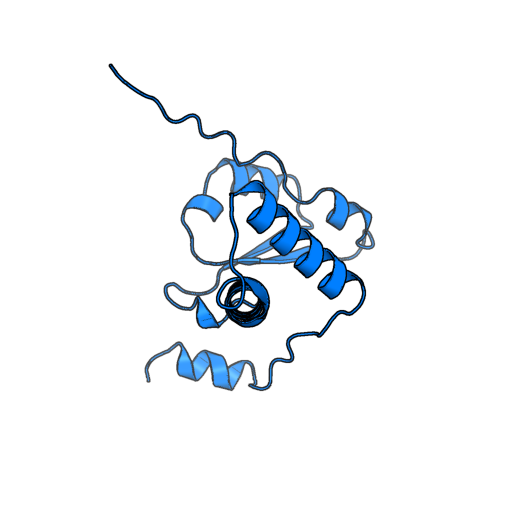0.398 5.548 -16.763 1.00 96.62 92 ARG A N 1
ATOM 726 C CA . ARG A 1 92 ? -0.391 4.579 -17.548 1.00 96.62 92 ARG A CA 1
ATOM 727 C C . ARG A 1 92 ? 0.118 3.151 -17.385 1.00 96.62 92 ARG A C 1
ATOM 729 O O . ARG A 1 92 ? -0.676 2.221 -17.286 1.00 96.62 92 ARG A O 1
ATOM 736 N N . ALA A 1 93 ? 1.434 2.961 -17.352 1.00 95.69 93 ALA A N 1
ATOM 737 C CA . ALA A 1 93 ? 2.032 1.648 -17.152 1.00 95.69 93 ALA A CA 1
ATOM 738 C C . ALA A 1 93 ? 1.736 1.062 -15.763 1.00 95.69 93 ALA A C 1
ATOM 740 O O . ALA A 1 93 ? 1.570 -0.154 -15.657 1.00 95.69 93 ALA A O 1
ATOM 741 N N . ILE A 1 94 ? 1.666 1.901 -14.727 1.00 95.69 94 ILE A N 1
ATOM 742 C CA . ILE A 1 94 ? 1.284 1.496 -13.370 1.00 95.69 94 ILE A CA 1
ATOM 743 C C . ILE A 1 94 ? -0.202 1.129 -13.322 1.00 95.69 94 ILE A C 1
ATOM 745 O O . ILE A 1 94 ? -0.531 0.056 -12.819 1.00 95.69 94 ILE A O 1
ATOM 749 N N . TYR A 1 95 ? -1.087 1.958 -13.884 1.00 96.38 95 TYR A N 1
ATOM 750 C CA . TYR A 1 95 ? -2.525 1.665 -13.920 1.00 96.38 95 TYR A CA 1
ATOM 751 C C . TYR A 1 95 ? -2.843 0.384 -14.690 1.00 96.38 95 TYR A C 1
ATOM 753 O O . TYR A 1 95 ? -3.535 -0.478 -14.160 1.00 96.38 95 TYR A O 1
ATOM 761 N N . ALA A 1 96 ? -2.241 0.187 -15.866 1.00 95.25 96 ALA A N 1
ATOM 762 C CA . ALA A 1 96 ? -2.408 -1.050 -16.629 1.00 95.25 96 ALA A CA 1
ATOM 763 C C . ALA A 1 96 ? -1.939 -2.292 -15.846 1.00 95.25 96 ALA A C 1
ATOM 765 O O . ALA A 1 96 ? -2.530 -3.365 -15.950 1.00 95.25 96 ALA A O 1
ATOM 766 N N . TYR A 1 97 ? -0.881 -2.161 -15.036 1.00 94.25 97 TYR A N 1
ATOM 767 C CA . TYR A 1 97 ? -0.430 -3.249 -14.169 1.00 94.25 97 TYR A CA 1
ATOM 768 C C . TYR A 1 97 ? -1.439 -3.540 -13.048 1.00 94.25 97 TYR A C 1
ATOM 770 O O . TYR A 1 97 ? -1.690 -4.709 -12.749 1.00 94.25 97 TYR A O 1
ATOM 778 N N . ILE A 1 98 ? -2.026 -2.502 -12.441 1.00 93.25 98 ILE A N 1
ATOM 779 C CA . ILE A 1 98 ? -3.082 -2.642 -11.427 1.00 93.25 98 ILE A CA 1
ATOM 780 C C . ILE A 1 98 ? -4.298 -3.350 -12.032 1.00 93.25 98 ILE A C 1
ATOM 782 O O . ILE A 1 98 ? -4.689 -4.392 -11.515 1.00 93.25 98 ILE A O 1
ATOM 786 N N . GLU A 1 99 ? -4.820 -2.861 -13.158 1.00 93.81 99 GLU A N 1
ATOM 787 C CA . GLU A 1 99 ? -5.978 -3.443 -13.855 1.00 93.81 99 GLU A CA 1
ATOM 788 C C . GLU A 1 99 ? -5.748 -4.915 -14.216 1.00 93.81 99 GLU A C 1
ATOM 790 O O . GLU A 1 99 ? -6.609 -5.766 -13.991 1.00 93.81 99 GLU A O 1
ATOM 795 N N . HIS A 1 100 ? -4.552 -5.254 -14.710 1.00 93.19 100 HIS A N 1
ATOM 796 C CA . HIS A 1 100 ? -4.197 -6.641 -14.997 1.00 93.19 100 HIS A CA 1
ATOM 797 C C . HIS A 1 100 ? -4.208 -7.524 -13.739 1.00 93.19 100 HIS A C 1
ATOM 799 O O . HIS A 1 100 ? -4.689 -8.655 -13.785 1.00 93.19 100 HIS A O 1
ATOM 805 N N . ASN A 1 101 ? -3.695 -7.022 -12.611 1.00 90.12 101 ASN A N 1
ATOM 806 C CA . ASN A 1 101 ? -3.683 -7.761 -11.345 1.00 90.12 101 ASN A CA 1
ATOM 807 C C . ASN A 1 101 ? -5.078 -7.869 -10.711 1.00 90.12 101 ASN A C 1
ATOM 809 O O . ASN A 1 101 ? -5.338 -8.837 -10.001 1.00 90.12 101 ASN A O 1
ATOM 813 N N . GLU A 1 102 ? -5.968 -6.906 -10.955 1.00 87.06 102 GLU A N 1
ATOM 814 C CA . GLU A 1 102 ? -7.371 -6.977 -10.536 1.00 87.06 102 GLU A CA 1
ATOM 815 C C . GLU A 1 102 ? -8.157 -8.000 -11.367 1.00 87.06 102 GLU A C 1
ATOM 817 O O . GLU A 1 102 ? -8.926 -8.778 -10.803 1.00 87.06 102 GLU A O 1
ATOM 822 N N . ALA A 1 103 ? -7.922 -8.055 -12.683 1.00 91.75 103 ALA A N 1
ATOM 823 C CA . ALA A 1 103 ? -8.552 -9.030 -13.575 1.00 91.75 103 ALA A CA 1
ATOM 824 C C . ALA A 1 103 ? -8.022 -10.462 -13.369 1.00 91.75 103 ALA A C 1
ATOM 826 O O . ALA A 1 103 ? -8.780 -11.426 -13.476 1.00 91.75 103 ALA A O 1
ATOM 827 N N . TYR A 1 104 ? -6.730 -10.607 -13.053 1.00 89.62 104 TYR A N 1
ATOM 828 C CA . TYR A 1 104 ? -6.053 -11.897 -12.885 1.00 89.62 104 TYR A CA 1
ATOM 829 C C . TYR A 1 104 ? -5.272 -11.947 -11.563 1.00 89.62 104 TYR A C 1
ATOM 831 O O . TYR A 1 104 ? -4.034 -11.948 -11.563 1.00 89.62 104 TYR A O 1
ATOM 839 N N . PRO A 1 105 ? -5.970 -11.990 -10.414 1.00 85.56 105 PRO A N 1
ATOM 840 C CA . PRO A 1 105 ? -5.321 -11.923 -9.117 1.00 85.56 105 PRO A CA 1
ATOM 841 C C . PRO A 1 105 ? -4.432 -13.143 -8.885 1.00 85.56 105 PRO A C 1
ATOM 843 O O . PRO A 1 105 ? -4.860 -14.291 -9.010 1.00 85.56 105 PRO A O 1
ATOM 846 N N . LYS A 1 106 ? -3.186 -12.888 -8.476 1.00 84.81 106 LYS A N 1
ATOM 847 C CA . LYS A 1 106 ? -2.248 -13.907 -7.988 1.00 84.81 106 LYS A CA 1
ATOM 848 C C . LYS A 1 106 ? -2.027 -13.694 -6.492 1.00 84.81 106 LYS A C 1
ATOM 850 O O . LYS A 1 106 ? -1.194 -12.868 -6.114 1.00 84.81 106 LYS A O 1
ATOM 855 N N . PRO A 1 107 ? -2.777 -14.394 -5.621 1.00 82.50 107 PRO A N 1
ATOM 856 C CA . PRO A 1 107 ? -2.662 -14.202 -4.185 1.00 82.50 107 PRO A CA 1
ATOM 857 C C . PRO A 1 107 ? -1.245 -14.487 -3.692 1.00 82.50 107 PRO A C 1
ATOM 859 O O . PRO A 1 107 ? -0.641 -15.513 -4.012 1.00 82.50 107 PRO A O 1
ATOM 862 N N . PHE A 1 108 ? -0.718 -13.601 -2.851 1.00 79.38 108 PHE A N 1
ATOM 863 C CA . PHE A 1 108 ? 0.531 -13.868 -2.155 1.00 79.38 108 PHE A CA 1
ATOM 864 C C . PHE A 1 108 ? 0.292 -14.906 -1.060 1.00 79.38 108 PHE A C 1
ATOM 866 O O . PHE A 1 108 ? -0.230 -14.598 0.010 1.00 79.38 108 PHE A O 1
ATOM 873 N N . VAL A 1 109 ? 0.709 -16.142 -1.320 1.00 77.75 109 VAL A N 1
ATOM 874 C CA . VAL A 1 109 ? 0.613 -17.220 -0.336 1.00 77.75 109 VAL A CA 1
ATOM 875 C C . VAL A 1 109 ? 1.737 -17.083 0.687 1.00 77.75 109 VAL A C 1
ATOM 877 O O . VAL A 1 109 ? 2.923 -17.000 0.344 1.00 77.75 109 VAL A O 1
ATOM 880 N N . ARG A 1 110 ? 1.361 -17.060 1.966 1.00 68.81 110 ARG A N 1
ATOM 881 C CA . ARG A 1 110 ? 2.298 -17.112 3.088 1.00 68.81 110 ARG A CA 1
ATOM 882 C C . ARG A 1 110 ? 2.707 -18.568 3.299 1.00 68.81 110 ARG A C 1
ATOM 884 O O . ARG A 1 110 ? 1.892 -19.389 3.694 1.00 68.81 110 ARG A O 1
ATOM 891 N N . THR A 1 111 ? 3.972 -18.886 3.042 1.00 73.12 111 THR A N 1
ATOM 892 C CA . THR A 1 111 ? 4.505 -20.259 3.149 1.00 73.12 111 THR A CA 1
ATOM 893 C C . THR A 1 111 ? 5.087 -20.583 4.527 1.00 73.12 111 THR A C 1
ATOM 895 O O . THR A 1 111 ? 5.417 -21.730 4.809 1.00 73.12 111 THR A O 1
ATOM 898 N N . LYS A 1 112 ? 5.237 -19.578 5.401 1.00 72.38 112 LYS A N 1
ATOM 899 C CA . LYS A 1 112 ? 5.773 -19.726 6.761 1.00 72.38 112 LYS A CA 1
ATOM 900 C C . LYS A 1 112 ? 4.668 -19.539 7.797 1.00 72.38 112 LYS A C 1
ATOM 902 O O . LYS A 1 112 ? 3.890 -18.586 7.708 1.00 72.38 112 LYS A O 1
ATOM 907 N N . SER A 1 113 ? 4.641 -20.423 8.794 1.00 73.19 113 SER A N 1
ATOM 908 C CA . SER A 1 113 ? 3.722 -20.326 9.931 1.00 73.19 113 SER A CA 1
ATOM 909 C C . SER A 1 113 ? 3.926 -19.016 10.702 1.00 73.19 113 SER A C 1
ATOM 911 O O . SER A 1 113 ? 4.996 -18.402 10.647 1.00 73.19 113 SER A O 1
ATOM 913 N N . ALA A 1 114 ? 2.896 -18.578 11.430 1.00 67.56 114 ALA A N 1
ATOM 914 C CA . ALA A 1 114 ? 2.973 -17.376 12.259 1.00 67.56 114 ALA A CA 1
ATOM 915 C C . ALA A 1 114 ? 4.132 -17.463 13.270 1.00 67.56 114 ALA A C 1
ATOM 917 O O . ALA A 1 114 ? 4.951 -16.548 13.330 1.00 67.56 114 ALA A O 1
ATOM 918 N N . ASN A 1 115 ? 4.274 -18.602 13.956 1.00 68.81 115 ASN A N 1
ATOM 919 C CA . ASN A 1 115 ? 5.347 -18.840 14.928 1.00 68.81 115 ASN A CA 1
ATOM 920 C C . ASN A 1 115 ? 6.742 -18.774 14.289 1.00 68.81 115 ASN A C 1
ATOM 922 O O . ASN A 1 115 ? 7.638 -18.141 14.839 1.00 68.81 115 ASN A O 1
ATOM 926 N N . GLY A 1 116 ? 6.918 -19.341 13.090 1.00 64.62 116 GLY A N 1
ATOM 927 C CA . GLY A 1 116 ? 8.195 -19.275 12.370 1.00 64.62 116 GLY A CA 1
ATOM 928 C C . GLY A 1 116 ? 8.579 -17.865 11.907 1.00 64.62 116 GLY A C 1
ATOM 929 O O . GLY A 1 116 ? 9.739 -17.611 11.595 1.00 64.62 116 GLY A O 1
ATOM 930 N N . ILE A 1 117 ? 7.618 -16.943 11.855 1.00 63.12 117 ILE A N 1
ATOM 931 C CA . ILE A 1 117 ? 7.858 -15.529 11.557 1.00 63.12 117 ILE A CA 1
ATOM 932 C C . ILE A 1 117 ? 8.184 -14.743 12.823 1.00 63.12 117 ILE A C 1
ATOM 934 O O . ILE A 1 117 ? 9.122 -13.952 12.796 1.00 63.12 117 ILE A O 1
ATOM 938 N N . ILE A 1 118 ? 7.471 -15.009 13.919 1.00 64.38 118 ILE A N 1
ATOM 939 C CA . ILE A 1 118 ? 7.704 -14.357 15.214 1.00 64.38 118 ILE A CA 1
ATOM 940 C C . ILE A 1 118 ? 9.141 -14.615 15.693 1.00 64.38 118 ILE A C 1
ATOM 942 O O . ILE A 1 118 ? 9.837 -13.670 16.062 1.00 64.38 118 ILE A O 1
ATOM 946 N N . LEU A 1 119 ? 9.617 -15.859 15.569 1.00 63.09 119 LEU A N 1
ATOM 947 C CA . LEU A 1 119 ? 10.990 -16.249 15.915 1.00 63.09 119 LEU A CA 1
ATOM 948 C C . LEU A 1 119 ? 12.067 -15.563 15.060 1.00 63.09 119 LEU A C 1
ATOM 950 O O . LEU A 1 119 ? 13.193 -15.427 15.503 1.00 63.09 119 LEU A O 1
ATOM 954 N N . LYS A 1 120 ? 11.751 -15.116 13.836 1.00 58.38 120 LYS A N 1
ATOM 955 C CA . LYS A 1 120 ? 12.695 -14.335 13.015 1.00 58.38 120 LYS A CA 1
ATOM 956 C C . LYS A 1 120 ? 12.714 -12.850 13.372 1.00 58.38 120 LYS A C 1
ATOM 958 O O . LYS A 1 120 ? 13.707 -12.181 13.112 1.00 58.38 120 LYS A O 1
ATOM 963 N N . SER A 1 121 ? 11.604 -12.321 13.881 1.00 53.59 121 SER A N 1
ATOM 964 C CA . SER A 1 121 ? 11.475 -10.907 14.260 1.00 53.59 121 SER A CA 1
ATOM 965 C C . SER A 1 121 ? 12.016 -10.601 15.658 1.00 53.59 121 SER A C 1
ATOM 967 O O . SER A 1 121 ? 12.431 -9.472 15.906 1.00 53.59 121 SER A O 1
ATOM 969 N N . CYS A 1 122 ? 12.036 -11.586 16.557 1.00 51.81 122 CYS A N 1
ATOM 970 C CA . CYS A 1 122 ? 12.757 -11.515 17.823 1.00 51.81 122 CYS A CA 1
ATOM 971 C C . CYS A 1 122 ? 14.122 -12.170 17.611 1.00 51.81 122 CYS A C 1
ATOM 973 O O . CYS A 1 122 ? 14.183 -13.376 17.432 1.00 51.81 122 CYS A O 1
ATOM 975 N N . GLY A 1 123 ? 15.202 -11.390 17.566 1.00 51.91 123 GLY A N 1
ATOM 976 C CA . GLY A 1 123 ? 16.560 -11.925 17.442 1.00 51.91 123 GLY A CA 1
ATOM 977 C C . GLY A 1 123 ? 16.992 -12.693 18.694 1.00 51.91 123 GLY A C 1
ATOM 978 O O . GLY A 1 123 ? 17.691 -12.129 19.530 1.00 51.91 123 GLY A O 1
ATOM 979 N N . THR A 1 124 ? 16.561 -13.946 18.817 1.00 40.66 124 THR A N 1
ATOM 980 C CA . THR A 1 124 ? 17.042 -14.934 19.795 1.00 40.66 124 THR A CA 1
ATOM 981 C C . THR A 1 124 ? 17.616 -16.131 19.071 1.00 40.66 124 THR A C 1
ATOM 983 O O . THR A 1 124 ? 16.913 -16.625 18.159 1.00 40.66 124 THR A O 1
#

pLDDT: mean 77.63, std 20.24, range [21.09, 96.94]

Radius of gyration: 18.26 Å; chains: 1; bounding box: 39×54×42 Å